Protein AF-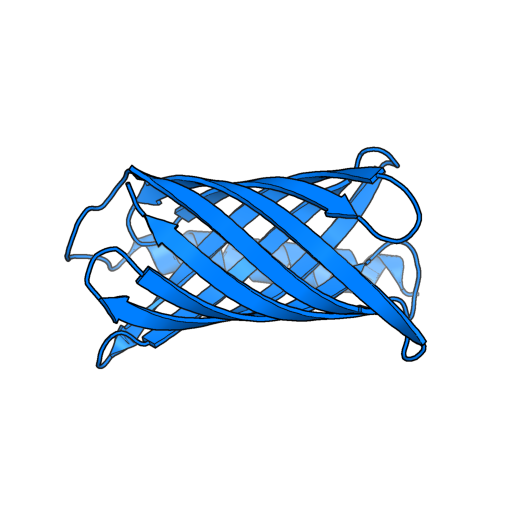A0A0S7XYU4-F1 (afdb_monomer_lite)

pLDDT: mean 74.56, std 15.34, range [36.66, 90.81]

Radius of gyration: 14.66 Å; chains: 1; bounding box: 37×26×42 Å

Sequence (142 aa):
MSKKIGLAIFLSFLFLIVNLSAFAALSKSSGYYAEGNVGIRDHQETALIGNVGYKLNNNFGIEGGVAFLAKIYFDIAAKAILPLDRGFEAFGKAGITQHVYFYGGLGLGYVFTPNISVTAQGILIAHDSGKYAATLGLTYIF

Foldseek 3Di:
DLLVVVVVVVVVVVVVLVVLVPDDDDDPQKFKKKKWKWWDKLNPWIKTKIWIKMRPGQFKIKIWMWIPGVDTKTKIKIKGWDDDPPQKIKMKIWIAIPVGWIKIKIKMWGPPDSFKIKIWMKMDTSVDPSIIITIIMMMGTD

Structure (mmCIF, N/CA/C/O backbone):
data_AF-A0A0S7XYU4-F1
#
_entry.id   AF-A0A0S7XYU4-F1
#
loop_
_atom_site.group_PDB
_atom_site.id
_atom_site.type_symbol
_atom_site.label_atom_id
_atom_site.label_alt_id
_atom_site.label_comp_id
_atom_site.label_asym_id
_atom_site.label_entity_id
_atom_site.label_seq_id
_atom_site.pdbx_PDB_ins_code
_atom_site.Cartn_x
_atom_site.Cartn_y
_atom_site.Cartn_z
_atom_site.occupancy
_atom_site.B_iso_or_equiv
_atom_site.auth_seq_id
_atom_site.auth_comp_id
_atom_site.auth_asym_id
_atom_site.auth_atom_id
_atom_site.pdbx_PDB_model_num
ATOM 1 N N . MET A 1 1 ? 1.070 8.977 -26.639 1.00 44.00 1 MET A N 1
ATOM 2 C CA . MET A 1 1 ? -0.324 8.677 -26.231 1.00 44.00 1 MET A CA 1
ATOM 3 C C . MET A 1 1 ? -0.464 8.301 -24.748 1.00 44.00 1 MET A C 1
ATOM 5 O O . MET A 1 1 ? -1.442 8.721 -24.148 1.00 44.00 1 MET A O 1
ATOM 9 N N . SER A 1 2 ? 0.507 7.620 -24.119 1.00 47.25 2 SER A N 1
ATOM 10 C CA . SER A 1 2 ? 0.438 7.153 -22.714 1.00 47.25 2 SER A CA 1
ATOM 11 C C . SER A 1 2 ? 0.263 8.246 -21.643 1.00 47.25 2 SER A C 1
ATOM 13 O O . SER A 1 2 ? -0.512 8.070 -20.707 1.00 47.25 2 SER A O 1
ATOM 15 N N . LYS A 1 3 ? 0.909 9.411 -21.799 1.00 36.66 3 LYS A N 1
ATOM 16 C CA . LYS A 1 3 ? 0.893 10.491 -20.787 1.00 36.66 3 LYS A CA 1
ATOM 17 C C . LYS A 1 3 ? -0.501 11.081 -20.507 1.00 36.66 3 LYS A C 1
ATOM 19 O O . LYS A 1 3 ? -0.758 11.528 -19.396 1.00 36.66 3 LYS A O 1
ATOM 24 N N . LYS A 1 4 ? -1.411 11.068 -21.491 1.00 42.06 4 LYS A N 1
ATOM 25 C CA . LYS A 1 4 ? -2.776 11.613 -21.338 1.00 42.06 4 LYS A CA 1
ATOM 26 C C . LYS A 1 4 ? -3.703 10.669 -20.560 1.00 42.06 4 LYS A C 1
ATOM 28 O O . LYS A 1 4 ? -4.597 11.137 -19.867 1.00 42.06 4 LYS A O 1
ATOM 33 N N . ILE A 1 5 ? -3.452 9.361 -20.637 1.00 49.19 5 ILE A N 1
ATOM 34 C CA . ILE A 1 5 ? -4.246 8.329 -19.955 1.00 49.19 5 ILE A CA 1
ATOM 35 C C . ILE A 1 5 ? -3.939 8.334 -18.453 1.00 49.19 5 ILE A C 1
ATOM 37 O O . ILE A 1 5 ? -4.861 8.324 -17.644 1.00 49.19 5 ILE A O 1
ATOM 41 N N . GLY A 1 6 ? -2.661 8.453 -18.074 1.00 40.84 6 GLY A N 1
ATOM 42 C CA . GLY A 1 6 ? -2.265 8.544 -16.663 1.00 40.84 6 GLY A CA 1
ATOM 43 C C . GLY A 1 6 ? -2.855 9.765 -15.949 1.00 40.84 6 GLY A C 1
ATOM 44 O O . GLY A 1 6 ? -3.338 9.647 -14.827 1.00 40.84 6 GLY A O 1
ATOM 45 N N . LEU A 1 7 ? -2.900 10.918 -16.628 1.00 45.09 7 LEU A N 1
ATOM 46 C CA . LEU A 1 7 ? -3.503 12.137 -16.083 1.00 45.09 7 LEU A CA 1
ATOM 47 C C . LEU A 1 7 ? -5.027 12.013 -15.919 1.00 45.09 7 LEU A C 1
ATOM 49 O O . LEU A 1 7 ? -5.572 12.457 -14.914 1.00 45.09 7 LEU A O 1
ATOM 53 N N . ALA A 1 8 ? -5.714 11.381 -16.875 1.00 48.94 8 ALA A N 1
ATOM 54 C CA . ALA A 1 8 ? -7.156 11.152 -16.796 1.00 48.94 8 ALA A CA 1
ATOM 55 C C . ALA A 1 8 ? -7.535 10.193 -15.654 1.00 48.94 8 ALA A C 1
ATOM 57 O O . ALA A 1 8 ? -8.502 10.447 -14.937 1.00 48.94 8 ALA A O 1
ATOM 58 N N . ILE A 1 9 ? -6.746 9.134 -15.439 1.00 55.03 9 ILE A N 1
ATOM 59 C CA . ILE A 1 9 ? -6.924 8.208 -14.310 1.00 55.03 9 ILE A CA 1
ATOM 60 C C . ILE A 1 9 ? -6.688 8.939 -12.982 1.00 55.03 9 ILE A C 1
ATOM 62 O O . ILE A 1 9 ? -7.510 8.829 -12.077 1.00 55.03 9 ILE A O 1
ATOM 66 N N . PHE A 1 10 ? -5.623 9.743 -12.886 1.00 55.69 10 PHE A N 1
ATOM 67 C CA . PHE A 1 10 ? -5.323 10.537 -11.692 1.00 55.69 10 PHE A CA 1
ATOM 68 C C . PHE A 1 10 ? -6.443 11.532 -11.350 1.00 55.69 10 PHE A C 1
ATOM 70 O O . PHE A 1 10 ? -6.877 11.593 -10.203 1.00 55.69 10 PHE A O 1
ATOM 77 N N . LEU A 1 11 ? -6.961 12.268 -12.339 1.00 54.75 11 LEU A N 1
ATOM 78 C CA . LEU A 1 11 ? -8.050 13.230 -12.133 1.00 54.75 11 LEU A CA 1
ATOM 79 C C . LEU A 1 11 ? -9.371 12.547 -11.760 1.00 54.75 11 LEU A C 1
ATOM 81 O O . LEU A 1 11 ? -10.093 13.047 -10.902 1.00 54.75 11 LEU A O 1
ATOM 85 N N . SER A 1 12 ? -9.666 11.388 -12.353 1.00 55.81 12 SER A N 1
ATOM 86 C CA . SER A 1 12 ? -10.863 10.604 -12.017 1.00 55.81 12 SER A CA 1
ATOM 87 C C . SER A 1 12 ? -10.782 10.038 -10.599 1.00 55.81 12 SER A C 1
ATOM 89 O O . SER A 1 12 ? -11.769 10.042 -9.867 1.00 55.81 12 SER A O 1
ATOM 91 N N . PHE A 1 13 ? -9.589 9.610 -10.183 1.00 58.12 13 PHE A N 1
ATOM 92 C CA . PHE A 1 13 ? -9.325 9.142 -8.828 1.00 58.12 13 PHE A CA 1
ATOM 93 C C . PHE A 1 13 ? -9.405 10.282 -7.802 1.00 58.12 13 PHE A C 1
ATOM 95 O O . PHE A 1 13 ? -10.032 10.125 -6.758 1.00 58.12 13 PHE A O 1
ATOM 102 N N . LEU A 1 14 ? -8.864 11.462 -8.125 1.00 52.66 14 LEU A N 1
ATOM 103 C CA . LEU A 1 14 ? -8.987 12.664 -7.295 1.00 52.66 14 LEU A CA 1
ATOM 104 C C . LEU A 1 14 ? -10.452 13.115 -7.154 1.00 52.66 14 LEU A C 1
ATOM 106 O O . LEU A 1 14 ? -10.875 13.523 -6.077 1.00 52.66 14 LEU A O 1
ATOM 110 N N . PHE A 1 15 ? -11.252 12.994 -8.215 1.00 55.41 15 PHE A N 1
ATOM 111 C CA . PHE A 1 15 ? -12.681 13.306 -8.171 1.00 55.41 15 PHE A CA 1
ATOM 112 C C . PHE A 1 15 ? -13.470 12.301 -7.317 1.00 55.41 15 PHE A C 1
ATOM 114 O O . PHE A 1 15 ? -14.351 12.693 -6.549 1.00 55.41 15 PHE A O 1
ATOM 121 N N . LEU A 1 16 ? -13.123 11.013 -7.399 1.00 50.59 16 LEU A N 1
ATOM 122 C CA . LEU A 1 16 ? -13.690 9.956 -6.559 1.00 50.59 16 LEU A CA 1
ATOM 123 C C . LEU A 1 16 ? -13.369 10.191 -5.072 1.00 50.59 16 LEU A C 1
ATOM 125 O O . LEU A 1 16 ? -14.251 10.085 -4.224 1.00 50.59 16 LEU A O 1
ATOM 129 N N . ILE A 1 17 ? -12.133 10.599 -4.779 1.00 51.72 17 ILE A N 1
ATOM 130 C CA . ILE A 1 17 ? -11.659 11.020 -3.455 1.00 51.72 17 ILE A CA 1
ATOM 131 C C . ILE A 1 17 ? -12.519 12.149 -2.884 1.00 51.72 17 ILE A C 1
ATOM 133 O O . ILE A 1 17 ? -13.043 12.032 -1.779 1.00 51.72 17 ILE A O 1
ATOM 137 N N . VAL A 1 18 ? -12.710 13.229 -3.642 1.00 50.97 18 VAL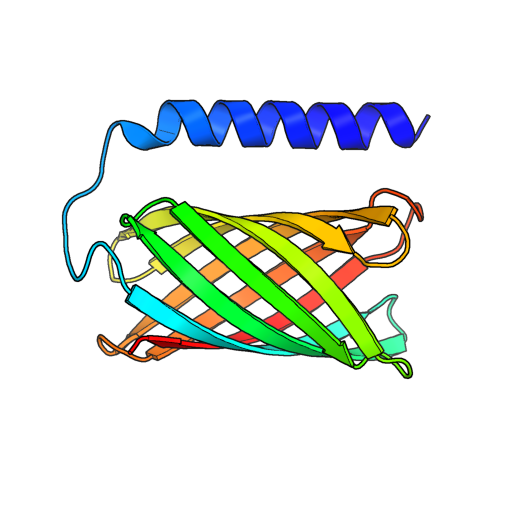 A N 1
ATOM 138 C CA . VAL A 1 18 ? -13.462 14.395 -3.159 1.00 50.97 18 VAL A CA 1
ATOM 139 C C . VAL A 1 18 ? -14.908 14.015 -2.810 1.00 50.97 18 VAL A C 1
ATOM 141 O O . VAL A 1 18 ? -15.426 14.473 -1.794 1.00 50.97 18 VAL A O 1
ATOM 144 N N . ASN A 1 19 ? -15.530 13.112 -3.574 1.00 45.62 19 ASN A N 1
ATOM 145 C CA . ASN A 1 19 ? -16.915 12.682 -3.345 1.00 45.62 19 ASN A CA 1
ATOM 146 C C . ASN A 1 19 ? -17.079 11.610 -2.245 1.00 45.62 19 ASN A C 1
ATOM 148 O O . ASN A 1 19 ? -18.145 11.519 -1.640 1.00 45.62 19 ASN A O 1
ATOM 152 N N . LEU A 1 20 ? -16.043 10.825 -1.932 1.00 42.69 20 LEU A N 1
ATOM 153 C CA . LEU A 1 20 ? -16.080 9.781 -0.893 1.00 42.69 20 LEU A CA 1
ATOM 154 C C . LEU A 1 20 ? -15.979 10.308 0.545 1.00 42.69 20 LEU A C 1
ATOM 156 O O . LEU A 1 20 ? -16.207 9.558 1.491 1.00 42.69 20 LEU A O 1
ATOM 160 N N . SER A 1 21 ? -15.681 11.596 0.725 1.00 45.91 21 SER A N 1
ATOM 161 C CA . SER A 1 21 ? -15.662 12.261 2.036 1.00 45.91 21 SER A CA 1
ATOM 162 C C . SER A 1 21 ? -17.049 12.395 2.696 1.00 45.91 21 SER A C 1
ATOM 164 O O . SER A 1 21 ? -17.137 12.798 3.854 1.00 45.91 21 SER A O 1
ATOM 166 N N . ALA A 1 22 ? -18.128 12.019 1.997 1.00 43.66 22 ALA A N 1
ATOM 167 C CA . ALA A 1 22 ? -19.503 12.154 2.473 1.00 43.66 22 ALA A CA 1
ATOM 168 C C . ALA A 1 22 ? -19.977 11.046 3.439 1.00 43.66 22 ALA A C 1
ATOM 170 O O . ALA A 1 22 ? -21.032 11.206 4.048 1.00 43.66 22 ALA A O 1
ATOM 171 N N . PHE A 1 23 ? -19.232 9.948 3.625 1.00 45.84 23 PHE A N 1
ATOM 172 C CA . PHE A 1 23 ? -19.648 8.864 4.526 1.00 45.84 23 PHE A CA 1
ATOM 173 C C . PHE A 1 23 ? -18.448 8.161 5.176 1.00 45.84 23 PHE A C 1
ATOM 175 O O . PHE A 1 23 ? -17.758 7.392 4.511 1.00 45.84 23 PHE A O 1
ATOM 182 N N . ALA A 1 24 ? -18.225 8.376 6.480 1.00 40.47 24 ALA A N 1
ATOM 183 C CA . ALA A 1 24 ? -17.554 7.391 7.336 1.00 40.47 24 ALA A CA 1
ATOM 184 C C . ALA A 1 24 ? -17.704 7.653 8.846 1.00 40.47 24 ALA A C 1
ATOM 186 O O . ALA A 1 24 ? -17.154 8.601 9.401 1.00 40.47 24 ALA A O 1
ATOM 187 N N . ALA A 1 25 ? -18.357 6.706 9.514 1.00 38.81 25 ALA A N 1
ATOM 188 C CA . ALA A 1 25 ? -18.088 6.262 10.884 1.00 38.81 25 ALA A CA 1
ATOM 189 C C . ALA A 1 25 ? -17.997 4.722 10.781 1.00 38.81 25 ALA A C 1
ATOM 191 O O . ALA A 1 25 ? -18.809 4.134 10.077 1.00 38.81 25 ALA A O 1
ATOM 192 N N . LEU A 1 26 ? -16.995 3.999 11.292 1.00 40.25 26 LEU A N 1
ATOM 193 C CA . LEU A 1 26 ? -16.571 3.842 12.687 1.00 40.25 26 LEU A CA 1
ATOM 194 C C . LEU A 1 26 ? -15.128 3.278 12.785 1.00 40.25 26 LEU A C 1
ATOM 196 O O . LEU A 1 26 ? -14.639 2.670 11.840 1.00 40.25 26 LEU A O 1
ATOM 200 N N . SER A 1 27 ? -14.549 3.391 13.993 1.00 39.59 27 SER A N 1
ATOM 201 C CA . SER A 1 27 ? -13.332 2.745 14.546 1.00 39.59 27 SER A CA 1
ATOM 202 C C . SER A 1 27 ? -11.960 3.342 14.171 1.00 39.59 27 SER A C 1
ATOM 204 O O . SER A 1 27 ? -11.521 3.222 13.038 1.00 39.59 27 SER A O 1
ATOM 206 N N . LYS A 1 28 ? -11.293 3.961 15.172 1.00 53.62 28 LYS A N 1
ATOM 207 C CA . LYS A 1 28 ? -9.998 4.688 15.125 1.00 53.62 28 LYS A CA 1
ATOM 208 C C . LYS A 1 28 ? -9.805 5.486 13.825 1.00 53.62 28 LYS A C 1
ATOM 210 O O . LYS A 1 28 ? -9.067 5.077 12.936 1.00 53.62 28 LYS A 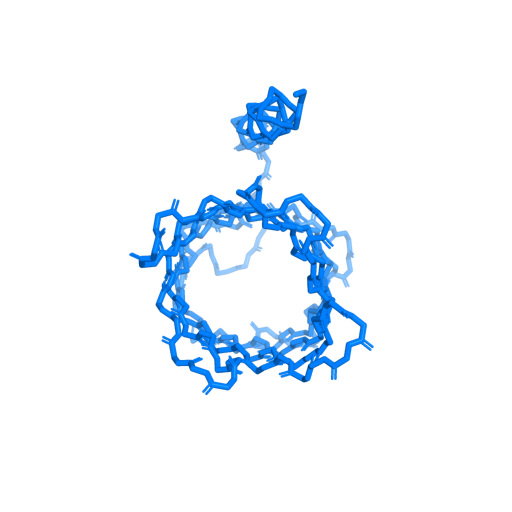O 1
ATOM 215 N N . SER A 1 29 ? -10.441 6.658 13.748 1.00 65.75 29 SER A N 1
ATOM 216 C CA . SER A 1 29 ? -10.386 7.493 12.543 1.00 65.75 29 SER A CA 1
ATOM 217 C C . SER A 1 29 ? -8.965 7.843 12.116 1.00 65.75 29 SER A C 1
ATOM 219 O O . SER A 1 29 ? -8.703 7.944 10.929 1.00 65.75 29 SER A O 1
ATOM 221 N N . SER A 1 30 ? -8.027 7.997 13.046 1.00 77.81 30 SER A N 1
ATOM 222 C CA . SER A 1 30 ? -6.650 8.350 12.718 1.00 77.81 30 SER A CA 1
ATOM 223 C C . SER A 1 30 ? -5.634 7.535 13.502 1.00 77.81 30 SER A C 1
ATOM 225 O O . SER A 1 30 ? -5.914 7.035 14.594 1.00 77.81 30 SER A O 1
ATOM 227 N N . GLY A 1 31 ? -4.440 7.391 12.933 1.00 84.62 31 GLY A N 1
ATOM 228 C CA . GLY A 1 31 ? -3.365 6.628 13.555 1.00 84.62 31 GLY A CA 1
ATOM 229 C C . GLY A 1 31 ? -2.222 6.317 12.602 1.00 84.62 31 GLY A C 1
ATOM 230 O O . GLY A 1 31 ? -2.371 6.361 11.379 1.00 84.62 31 GLY A O 1
ATOM 231 N N . TYR A 1 32 ? -1.069 5.994 13.180 1.00 87.56 32 TYR A N 1
ATOM 232 C CA . TYR A 1 32 ? 0.065 5.492 12.417 1.00 87.56 32 TYR A CA 1
ATOM 233 C C . TYR A 1 32 ? -0.172 4.039 12.018 1.00 87.56 32 TYR A C 1
ATOM 235 O O . TYR A 1 32 ? -0.838 3.279 12.726 1.00 87.56 32 TYR A O 1
ATOM 243 N N . TYR A 1 33 ? 0.426 3.638 10.908 1.00 86.31 33 TYR A N 1
ATOM 244 C CA . TYR A 1 33 ? 0.494 2.244 10.509 1.00 86.31 33 TYR A CA 1
ATOM 245 C C . TYR A 1 33 ? 1.800 1.948 9.784 1.00 86.31 33 TYR A C 1
ATOM 247 O O . TYR A 1 33 ? 2.454 2.841 9.242 1.00 86.31 33 TYR A O 1
ATOM 255 N N . ALA A 1 34 ? 2.163 0.675 9.775 1.00 87.69 34 ALA A N 1
ATOM 256 C CA . ALA A 1 34 ? 3.244 0.139 8.969 1.00 87.69 34 ALA A CA 1
ATOM 257 C C . ALA A 1 34 ? 2.681 -0.968 8.079 1.00 87.69 34 ALA A C 1
ATOM 259 O O . ALA A 1 34 ? 1.887 -1.786 8.537 1.00 87.69 34 ALA A O 1
ATOM 260 N N . GLU A 1 35 ? 3.072 -0.991 6.813 1.00 85.69 35 GLU A N 1
ATOM 261 C CA . GLU A 1 35 ? 2.644 -1.978 5.829 1.00 85.69 35 GLU A CA 1
ATOM 262 C C . GLU A 1 35 ? 3.876 -2.596 5.168 1.00 85.69 35 GLU A C 1
ATOM 264 O O . GLU A 1 35 ? 4.766 -1.892 4.699 1.00 85.69 35 GLU A O 1
ATOM 269 N N . GLY A 1 36 ? 3.947 -3.922 5.151 1.00 85.81 36 GLY A N 1
ATOM 270 C CA . GLY A 1 36 ? 4.962 -4.671 4.419 1.00 85.81 36 GLY A CA 1
ATOM 271 C C . GLY A 1 36 ? 4.309 -5.421 3.273 1.00 85.81 36 GLY A C 1
ATOM 272 O O . GLY A 1 36 ? 3.392 -6.199 3.507 1.00 85.81 36 GLY A O 1
ATOM 273 N N . ASN A 1 37 ? 4.785 -5.212 2.051 1.00 85.12 37 ASN A N 1
ATOM 274 C CA . ASN A 1 37 ? 4.309 -5.863 0.841 1.00 85.12 37 ASN A CA 1
ATOM 275 C C . ASN A 1 37 ? 5.408 -6.721 0.211 1.00 85.12 37 ASN A C 1
ATOM 277 O O . ASN A 1 37 ? 6.563 -6.303 0.110 1.00 85.12 37 ASN A O 1
ATOM 281 N N . VAL A 1 38 ? 5.017 -7.880 -0.305 1.00 84.31 38 VAL A N 1
ATOM 282 C CA . VAL A 1 38 ? 5.825 -8.728 -1.180 1.00 84.31 38 VAL A CA 1
ATOM 283 C C . VAL A 1 38 ? 5.056 -9.009 -2.461 1.00 84.31 38 VAL A C 1
ATOM 285 O O . VAL A 1 38 ? 3.839 -9.188 -2.447 1.00 84.31 38 VAL A O 1
ATOM 288 N N . GLY A 1 39 ? 5.736 -9.048 -3.595 1.00 85.62 39 GLY A N 1
ATOM 289 C CA . GLY A 1 39 ? 5.065 -9.312 -4.853 1.00 85.62 39 GLY A CA 1
ATOM 290 C C . GLY A 1 39 ? 5.993 -9.487 -6.028 1.00 85.62 39 GLY A C 1
ATOM 291 O O . GLY A 1 39 ? 7.183 -9.742 -5.868 1.00 85.62 39 GLY A O 1
ATOM 292 N N . ILE A 1 40 ? 5.418 -9.344 -7.215 1.00 81.31 40 ILE A N 1
ATOM 293 C CA . ILE A 1 40 ? 6.111 -9.508 -8.488 1.00 81.31 40 ILE A CA 1
ATOM 294 C C . ILE A 1 40 ? 5.964 -8.215 -9.279 1.00 81.31 40 ILE A C 1
ATOM 296 O O . ILE A 1 40 ? 4.869 -7.656 -9.383 1.00 81.31 40 ILE A O 1
ATOM 300 N N . ARG A 1 41 ? 7.072 -7.759 -9.851 1.00 78.69 41 ARG A N 1
ATOM 301 C CA . ARG A 1 41 ? 7.163 -6.638 -10.776 1.00 78.69 41 ARG A CA 1
ATOM 302 C C . ARG A 1 41 ? 7.562 -7.145 -12.157 1.00 78.69 41 ARG A C 1
ATOM 304 O O . ARG A 1 41 ? 8.434 -8.006 -12.274 1.00 78.69 41 ARG A O 1
ATOM 311 N N . ASP A 1 42 ? 6.931 -6.589 -13.191 1.00 78.69 42 ASP A N 1
ATOM 312 C CA . ASP A 1 42 ? 7.327 -6.758 -14.597 1.00 78.69 42 ASP A CA 1
ATOM 313 C C . ASP A 1 42 ? 7.550 -8.242 -14.990 1.00 78.69 42 ASP A C 1
ATOM 315 O O . ASP A 1 42 ? 8.446 -8.577 -15.758 1.00 78.69 42 ASP A O 1
ATOM 319 N N . HIS A 1 43 ? 6.724 -9.141 -14.433 1.00 71.62 43 HIS A N 1
ATOM 320 C CA . HIS A 1 43 ? 6.750 -10.606 -14.592 1.00 71.62 43 HIS A CA 1
ATOM 321 C C . HIS A 1 43 ? 8.004 -11.367 -14.118 1.00 71.62 43 HIS A C 1
ATOM 323 O O . HIS A 1 43 ? 8.014 -12.593 -14.237 1.00 71.62 43 HIS A O 1
ATOM 329 N N . GLN A 1 44 ? 9.051 -10.710 -13.612 1.00 69.75 44 GLN A N 1
ATOM 330 C CA . GLN A 1 44 ? 10.345 -11.381 -13.385 1.00 69.75 44 GLN A CA 1
ATOM 331 C C . GLN A 1 44 ? 11.052 -11.005 -12.082 1.00 69.75 44 GLN A C 1
ATOM 333 O O . GLN A 1 44 ? 11.900 -11.766 -11.620 1.00 69.75 44 GLN A O 1
ATOM 338 N N . GLU A 1 45 ? 10.707 -9.877 -11.460 1.00 78.75 45 GLU A N 1
ATOM 339 C CA . GLU A 1 45 ? 11.424 -9.387 -10.282 1.00 78.75 45 GLU A CA 1
ATOM 340 C C . GLU A 1 45 ? 10.559 -9.464 -9.028 1.00 78.75 45 GLU A C 1
ATOM 342 O O . GLU A 1 45 ? 9.420 -8.996 -9.012 1.00 78.75 45 GLU A O 1
ATOM 347 N N . THR A 1 46 ? 11.110 -10.010 -7.945 1.00 80.06 46 THR A N 1
ATOM 348 C CA . THR A 1 46 ? 10.469 -9.927 -6.632 1.00 80.06 46 THR A CA 1
ATOM 349 C C . THR A 1 46 ? 10.514 -8.484 -6.134 1.00 80.06 46 THR A C 1
ATOM 351 O O . THR A 1 46 ? 11.578 -7.872 -6.050 1.00 80.06 46 THR A O 1
ATOM 354 N N . ALA A 1 47 ? 9.352 -7.953 -5.770 1.00 76.62 47 ALA A N 1
ATOM 355 C CA . ALA A 1 47 ? 9.187 -6.643 -5.166 1.00 76.62 47 ALA A CA 1
ATOM 356 C C . ALA A 1 47 ? 8.998 -6.791 -3.657 1.00 76.62 47 ALA A C 1
ATOM 358 O O . ALA A 1 47 ? 8.040 -7.431 -3.229 1.00 76.62 47 ALA A O 1
ATOM 359 N N . LEU A 1 48 ? 9.870 -6.180 -2.856 1.00 79.06 48 LEU A N 1
ATOM 360 C CA . LEU A 1 48 ? 9.655 -6.005 -1.420 1.00 79.06 48 LEU A CA 1
ATOM 361 C C . LEU A 1 48 ? 9.435 -4.520 -1.154 1.00 79.06 48 LEU A C 1
ATOM 363 O O . LEU A 1 48 ? 10.260 -3.701 -1.543 1.00 79.06 48 LEU A O 1
ATOM 367 N N . ILE A 1 49 ? 8.326 -4.147 -0.528 1.00 82.44 49 ILE A N 1
ATOM 368 C CA . ILE A 1 49 ? 7.983 -2.741 -0.286 1.00 82.44 49 ILE A CA 1
ATOM 369 C C . ILE A 1 49 ? 7.597 -2.590 1.178 1.00 82.44 49 ILE A C 1
ATOM 371 O O . ILE A 1 49 ? 6.697 -3.274 1.652 1.00 82.44 49 ILE A O 1
ATOM 375 N N . GLY A 1 50 ? 8.286 -1.711 1.896 1.00 84.19 50 GLY A N 1
ATOM 376 C CA . GLY A 1 50 ? 7.907 -1.300 3.242 1.00 84.19 50 GLY A CA 1
ATOM 377 C C . GLY A 1 50 ? 7.325 0.104 3.202 1.00 84.19 50 GLY A C 1
ATOM 378 O O . GLY A 1 50 ? 7.946 1.009 2.656 1.00 84.19 50 GLY A O 1
ATOM 379 N N . ASN A 1 51 ? 6.156 0.306 3.789 1.00 86.25 51 ASN A N 1
ATOM 380 C CA . ASN A 1 51 ? 5.495 1.596 3.890 1.00 86.25 51 ASN A CA 1
ATOM 381 C C . ASN A 1 51 ? 5.233 1.920 5.360 1.00 86.25 51 ASN A C 1
ATOM 383 O O . ASN A 1 51 ? 4.848 1.060 6.149 1.00 86.25 51 ASN A O 1
ATOM 387 N N . VAL A 1 52 ? 5.416 3.180 5.726 1.00 87.75 52 VAL A N 1
ATOM 388 C CA . VAL A 1 52 ? 4.934 3.748 6.984 1.00 87.75 52 VAL A CA 1
ATOM 389 C C . VAL A 1 52 ? 3.980 4.873 6.643 1.00 87.75 52 VAL A C 1
ATOM 391 O O . VAL A 1 52 ? 4.242 5.670 5.746 1.00 87.75 52 VAL A O 1
ATOM 394 N N . GLY A 1 53 ? 2.852 4.936 7.328 1.00 88.69 53 GLY A N 1
ATOM 395 C CA . GLY A 1 53 ? 1.819 5.898 6.996 1.00 88.69 53 GLY A CA 1
ATOM 396 C C . GLY A 1 53 ? 1.077 6.423 8.204 1.00 88.69 53 GLY A C 1
ATOM 397 O O . GLY A 1 53 ? 1.222 5.940 9.328 1.00 88.69 53 GLY A O 1
ATOM 398 N N . TYR A 1 54 ? 0.271 7.439 7.942 1.00 86.44 54 TYR A N 1
ATOM 399 C CA . TYR A 1 54 ? -0.657 8.014 8.897 1.00 86.44 54 TYR A CA 1
ATOM 400 C C . TYR A 1 54 ? -2.038 8.109 8.253 1.00 86.44 54 TYR A C 1
ATOM 402 O O . TYR A 1 54 ? -2.205 8.764 7.220 1.00 86.44 54 TYR A O 1
ATOM 410 N N . LYS A 1 55 ? -3.031 7.448 8.855 1.00 86.06 55 LYS A N 1
ATOM 411 C CA . LYS A 1 55 ? -4.444 7.633 8.518 1.00 86.06 55 LYS A CA 1
ATOM 412 C C . LYS A 1 55 ? -4.903 8.956 9.125 1.00 86.06 55 LYS A C 1
ATOM 414 O O . LYS A 1 55 ? -4.797 9.153 10.333 1.00 86.06 55 LYS A O 1
ATOM 419 N N . LEU A 1 56 ? -5.394 9.858 8.282 1.00 84.12 56 LEU A N 1
ATOM 420 C CA . LEU A 1 56 ? -5.978 11.141 8.682 1.00 84.12 56 LEU A CA 1
ATOM 421 C C . LEU A 1 56 ? -7.424 10.952 9.155 1.00 84.12 56 LEU A C 1
ATOM 423 O O . LEU A 1 56 ? -7.862 11.587 10.111 1.00 84.12 56 LEU A O 1
ATOM 427 N N . ASN A 1 57 ? -8.160 10.092 8.456 1.00 82.56 57 ASN A N 1
ATOM 428 C CA . ASN A 1 57 ? -9.512 9.647 8.778 1.00 82.56 57 ASN A CA 1
ATOM 429 C C . ASN A 1 57 ? -9.718 8.223 8.205 1.00 82.56 57 ASN A C 1
ATOM 431 O O . ASN A 1 57 ? -8.800 7.637 7.625 1.00 82.56 57 ASN A O 1
ATOM 435 N N . ASN A 1 58 ? -10.934 7.682 8.315 1.00 78.75 58 ASN A N 1
ATOM 436 C CA . ASN A 1 58 ? -11.285 6.361 7.775 1.00 78.75 58 ASN A CA 1
ATOM 437 C C . ASN A 1 58 ? -11.140 6.244 6.246 1.00 78.75 58 ASN A C 1
ATOM 439 O O . ASN A 1 58 ? -11.123 5.133 5.724 1.00 78.75 58 ASN A O 1
ATOM 443 N N . ASN A 1 59 ? -11.032 7.367 5.534 1.00 85.25 59 ASN A N 1
ATOM 444 C CA . ASN A 1 59 ? -11.095 7.429 4.077 1.00 85.25 59 ASN A CA 1
ATOM 445 C C . ASN A 1 59 ? -9.782 7.920 3.470 1.00 85.25 59 ASN A C 1
ATOM 447 O O . ASN A 1 59 ? -9.595 7.788 2.266 1.00 85.25 59 ASN A O 1
ATOM 451 N N . PHE A 1 60 ? -8.876 8.489 4.268 1.00 85.69 60 PHE A N 1
ATOM 452 C CA . PHE A 1 60 ? -7.665 9.140 3.781 1.00 85.69 60 PHE A CA 1
ATOM 453 C C . PHE A 1 60 ? -6.461 8.849 4.657 1.00 85.69 60 PHE A C 1
ATOM 455 O O . PHE A 1 60 ? -6.515 8.947 5.883 1.00 85.69 60 PHE A O 1
ATOM 462 N N . GLY A 1 61 ? -5.336 8.587 4.005 1.00 87.75 61 GLY A N 1
ATOM 463 C CA . GLY A 1 61 ? -4.032 8.477 4.635 1.00 87.75 61 GLY A CA 1
ATOM 464 C C . GLY A 1 61 ? -2.916 8.973 3.728 1.00 87.75 61 GLY A C 1
ATOM 465 O O . GLY A 1 61 ? -3.101 9.186 2.528 1.00 87.75 61 GLY A O 1
ATOM 466 N N . ILE A 1 62 ? -1.748 9.161 4.327 1.00 88.88 62 ILE A N 1
ATOM 467 C CA . ILE A 1 62 ? -0.502 9.467 3.626 1.00 88.88 62 ILE A CA 1
ATOM 468 C C . ILE A 1 62 ? 0.5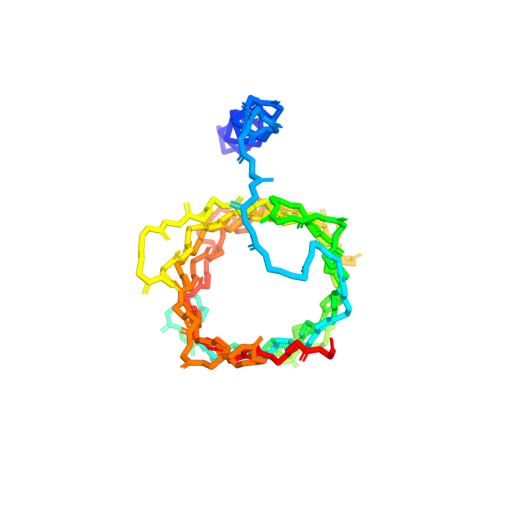05 8.378 3.985 1.00 88.88 62 ILE A C 1
ATOM 470 O O . ILE A 1 62 ? 0.620 8.009 5.153 1.00 88.88 62 ILE A O 1
ATOM 474 N N . GLU A 1 63 ? 1.226 7.877 2.989 1.00 87.50 63 GLU A N 1
ATOM 475 C CA . GLU A 1 63 ? 2.253 6.844 3.114 1.00 87.50 63 GLU A CA 1
ATOM 476 C C . GLU A 1 63 ? 3.595 7.398 2.646 1.00 87.50 63 GLU A C 1
ATOM 478 O O . GLU A 1 63 ? 3.680 8.032 1.596 1.00 87.50 63 GLU A O 1
ATOM 483 N N . GLY A 1 64 ? 4.643 7.140 3.418 1.00 88.12 64 GLY A N 1
ATOM 484 C CA . GLY A 1 64 ? 6.024 7.150 2.959 1.00 88.12 64 GLY A CA 1
ATOM 485 C C . GLY A 1 64 ? 6.485 5.710 2.754 1.00 88.12 64 GLY A C 1
ATOM 486 O O . GLY A 1 64 ? 6.308 4.866 3.633 1.00 88.12 64 GLY A O 1
ATOM 487 N N . GLY A 1 65 ? 7.045 5.413 1.591 1.00 83.50 65 GLY A N 1
ATOM 488 C CA . GLY A 1 65 ? 7.465 4.078 1.193 1.00 83.50 65 GLY A CA 1
ATOM 489 C C . GLY A 1 65 ? 8.954 3.961 0.927 1.00 83.50 65 GLY A C 1
ATOM 490 O O . GLY A 1 65 ? 9.624 4.916 0.528 1.00 83.50 65 GLY A O 1
ATOM 491 N N . VAL A 1 66 ? 9.455 2.751 1.142 1.00 77.06 66 VAL A N 1
ATOM 492 C CA . VAL A 1 66 ? 10.743 2.273 0.663 1.00 77.06 66 VAL A CA 1
ATOM 493 C C . VAL A 1 66 ? 10.501 0.980 -0.105 1.00 77.06 66 VAL A C 1
ATOM 495 O O . VAL A 1 66 ? 10.146 -0.046 0.477 1.00 77.06 66 VAL A O 1
ATOM 498 N N . ALA A 1 67 ? 10.703 1.011 -1.419 1.00 73.06 67 ALA A N 1
ATOM 499 C CA . ALA A 1 67 ? 10.693 -0.184 -2.249 1.00 73.06 67 ALA A CA 1
ATOM 500 C C . ALA A 1 67 ? 12.119 -0.723 -2.420 1.00 73.06 67 ALA A C 1
ATOM 502 O O . ALA A 1 67 ? 13.014 -0.029 -2.906 1.00 73.06 67 ALA A O 1
ATOM 503 N N . PHE A 1 68 ? 12.313 -1.981 -2.042 1.00 64.69 68 PHE A N 1
ATOM 504 C CA . PHE A 1 68 ? 13.515 -2.774 -2.256 1.00 64.69 68 PHE A CA 1
ATOM 505 C C . PHE A 1 68 ? 13.303 -3.633 -3.509 1.00 64.69 68 PHE A C 1
ATOM 507 O O . PHE A 1 68 ? 12.757 -4.736 -3.464 1.00 64.69 68 PHE A O 1
ATOM 514 N N . LEU A 1 69 ? 13.710 -3.083 -4.651 1.00 60.62 69 LEU A N 1
ATOM 515 C CA . LEU A 1 69 ? 13.586 -3.675 -5.987 1.00 60.62 69 LEU A CA 1
ATOM 516 C C . LEU A 1 69 ? 14.974 -3.686 -6.631 1.00 60.62 69 LEU A C 1
ATOM 518 O O . LEU A 1 69 ? 15.270 -2.816 -7.447 1.00 60.62 69 LEU A O 1
ATOM 522 N N . ALA A 1 70 ? 15.877 -4.551 -6.149 1.00 55.28 70 ALA A N 1
ATOM 523 C CA . ALA A 1 70 ? 17.328 -4.558 -6.441 1.00 55.28 70 ALA A CA 1
ATOM 524 C C . ALA A 1 70 ? 18.095 -3.236 -6.146 1.00 55.28 70 ALA A C 1
ATOM 526 O O . ALA A 1 70 ? 19.319 -3.228 -6.033 1.00 55.28 70 ALA A O 1
ATOM 527 N N . LYS A 1 71 ? 17.380 -2.123 -5.971 1.00 64.88 71 LYS A N 1
ATOM 528 C CA . LYS A 1 71 ? 17.779 -0.783 -5.551 1.00 64.88 71 LYS A CA 1
ATOM 529 C C . LYS A 1 71 ? 16.723 -0.262 -4.576 1.00 64.88 71 LYS A C 1
ATOM 531 O O . LYS A 1 71 ? 15.572 -0.698 -4.606 1.00 64.88 71 LYS A O 1
ATOM 536 N N . ILE A 1 72 ? 17.139 0.663 -3.718 1.00 71.69 72 ILE A N 1
ATOM 537 C CA . ILE A 1 72 ? 16.274 1.322 -2.739 1.00 71.69 72 ILE A CA 1
ATOM 538 C C . ILE A 1 72 ? 15.603 2.514 -3.421 1.00 71.69 72 ILE A C 1
ATOM 540 O O . ILE A 1 72 ? 16.291 3.402 -3.923 1.00 71.69 72 ILE A O 1
ATOM 544 N N . TYR A 1 73 ? 14.274 2.534 -3.426 1.00 75.56 73 TYR A N 1
ATOM 545 C CA . TYR A 1 73 ? 13.472 3.646 -3.926 1.00 75.56 73 TYR A CA 1
ATOM 546 C C . TYR A 1 73 ? 12.627 4.217 -2.800 1.00 75.56 73 TYR A C 1
ATOM 548 O O . TYR A 1 73 ? 11.898 3.472 -2.156 1.00 75.56 73 TYR A O 1
ATOM 556 N N . PHE A 1 74 ? 12.693 5.530 -2.601 1.00 84.25 74 PHE A N 1
ATOM 557 C CA . PHE A 1 74 ? 11.805 6.231 -1.679 1.00 84.25 74 PHE A CA 1
ATOM 558 C C . PHE A 1 74 ? 10.585 6.765 -2.420 1.00 84.25 74 PHE A C 1
ATOM 560 O O . PHE A 1 74 ? 10.696 7.260 -3.552 1.00 84.25 74 PHE A O 1
ATOM 567 N N . ASP A 1 75 ? 9.430 6.689 -1.775 1.00 85.38 75 ASP A N 1
ATOM 568 C CA . ASP A 1 75 ? 8.184 7.209 -2.306 1.00 85.38 75 ASP A CA 1
ATOM 569 C C . ASP A 1 75 ? 7.316 7.881 -1.243 1.00 85.38 75 ASP A C 1
ATOM 571 O O . ASP A 1 75 ? 7.466 7.646 -0.045 1.00 85.38 75 ASP A O 1
ATOM 575 N N . ILE A 1 76 ? 6.442 8.774 -1.701 1.00 88.50 76 ILE A N 1
ATOM 576 C CA . ILE A 1 76 ? 5.374 9.369 -0.900 1.00 88.50 76 ILE A CA 1
ATOM 577 C C . ILE A 1 76 ? 4.080 9.233 -1.695 1.00 88.50 76 ILE A C 1
ATOM 579 O O . ILE A 1 76 ? 4.041 9.588 -2.878 1.00 88.50 76 ILE A O 1
ATOM 583 N N . ALA A 1 77 ? 3.017 8.765 -1.050 1.00 89.06 77 ALA A N 1
ATOM 584 C CA . ALA A 1 77 ? 1.700 8.616 -1.647 1.00 89.06 77 ALA A CA 1
ATOM 585 C C . ALA A 1 77 ? 0.580 9.121 -0.747 1.00 89.06 77 ALA A C 1
ATOM 587 O O . ALA A 1 77 ? 0.630 9.026 0.477 1.00 89.06 77 ALA A O 1
ATOM 588 N N . ALA A 1 78 ? -0.478 9.603 -1.389 1.00 90.81 78 ALA A N 1
ATOM 589 C CA . ALA A 1 78 ? -1.786 9.721 -0.771 1.00 90.81 78 ALA A CA 1
ATOM 590 C C . ALA A 1 78 ? -2.573 8.433 -1.035 1.00 90.81 78 ALA A C 1
ATOM 592 O O . ALA A 1 78 ? -2.566 7.913 -2.157 1.00 90.81 78 ALA A O 1
ATOM 593 N N . LYS A 1 79 ? -3.272 7.941 -0.014 1.00 88.62 79 LYS A N 1
ATOM 594 C CA . LYS A 1 79 ? -4.128 6.754 -0.066 1.00 88.62 79 LYS A CA 1
ATOM 595 C C . LYS A 1 79 ? -5.553 7.147 0.272 1.00 88.62 79 LYS A C 1
ATOM 597 O O . LYS A 1 79 ? -5.793 7.818 1.274 1.00 88.62 79 LYS A O 1
ATOM 602 N N . ALA A 1 80 ? -6.483 6.710 -0.559 1.00 88.81 80 ALA A N 1
ATOM 603 C CA . ALA A 1 80 ? -7.904 6.833 -0.310 1.00 88.81 80 ALA A CA 1
ATOM 604 C C . ALA A 1 80 ? -8.507 5.457 -0.077 1.00 88.81 80 ALA A C 1
ATOM 606 O O . ALA A 1 80 ? -8.202 4.518 -0.812 1.00 88.81 80 ALA A O 1
ATOM 607 N N . ILE A 1 81 ? -9.339 5.353 0.948 1.00 87.12 81 ILE A N 1
ATOM 608 C CA . ILE A 1 81 ? -9.895 4.113 1.472 1.00 87.12 81 ILE A CA 1
ATOM 609 C C . ILE A 1 81 ? -11.418 4.216 1.388 1.00 87.12 81 ILE A C 1
ATOM 611 O O . ILE A 1 81 ? -12.021 5.207 1.794 1.00 87.12 81 ILE A O 1
ATOM 615 N N . LEU A 1 82 ? -12.030 3.180 0.836 1.00 86.75 82 LEU A N 1
ATOM 616 C CA . LEU A 1 82 ? -13.460 2.946 0.825 1.00 86.75 82 LEU A CA 1
ATOM 617 C C . LEU A 1 82 ? -13.728 1.744 1.737 1.00 86.75 82 LEU A C 1
ATOM 619 O O . LEU A 1 82 ? -13.458 0.609 1.329 1.00 86.75 82 LEU A O 1
ATOM 623 N N . PRO A 1 83 ? -14.224 1.966 2.965 1.00 83.44 83 PRO A N 1
ATOM 624 C CA . PRO A 1 83 ? -14.625 0.866 3.825 1.00 83.44 83 PRO A CA 1
ATOM 625 C C . PRO A 1 83 ? -15.790 0.111 3.177 1.00 83.44 83 PRO A C 1
ATOM 627 O O . PRO A 1 83 ? -16.745 0.715 2.686 1.00 83.44 83 PRO A O 1
ATOM 630 N N . LEU A 1 84 ? -15.690 -1.213 3.158 1.00 84.62 84 LEU A N 1
ATOM 631 C CA . LEU A 1 84 ? -16.722 -2.132 2.694 1.00 84.62 84 LEU A CA 1
ATOM 632 C C . LEU A 1 84 ? -17.250 -2.938 3.889 1.00 84.62 84 LEU A C 1
ATOM 634 O O . LEU A 1 84 ? -16.711 -2.904 4.998 1.00 84.62 84 LEU A O 1
ATOM 638 N N . ASP A 1 85 ? -18.321 -3.692 3.667 1.00 83.12 85 ASP A N 1
ATOM 639 C CA . ASP A 1 85 ? -18.918 -4.498 4.725 1.00 83.12 85 ASP A CA 1
ATOM 640 C C . ASP A 1 85 ? -17.976 -5.605 5.223 1.00 83.12 85 ASP A C 1
ATOM 642 O O . ASP A 1 85 ? -17.145 -6.144 4.490 1.00 83.12 85 ASP A O 1
ATOM 646 N N . ARG A 1 86 ? -18.165 -6.002 6.489 1.00 82.06 86 ARG A N 1
ATOM 647 C CA . ARG A 1 86 ? -17.497 -7.156 7.124 1.00 82.06 86 ARG A CA 1
ATOM 648 C C . ARG A 1 86 ? -15.967 -7.049 7.202 1.00 82.06 86 ARG A C 1
ATOM 650 O O . ARG A 1 86 ? -15.291 -8.073 7.198 1.00 82.06 86 ARG A O 1
ATOM 657 N N . GLY A 1 87 ? -15.431 -5.833 7.305 1.00 81.06 87 GLY A N 1
ATOM 658 C CA . GLY A 1 87 ? -13.991 -5.600 7.466 1.00 81.06 87 GLY A CA 1
ATOM 659 C C . GLY A 1 87 ? -13.203 -5.635 6.158 1.00 81.06 87 GLY A C 1
ATOM 660 O O . GLY A 1 87 ? -11.976 -5.599 6.194 1.00 81.06 87 GLY A O 1
ATOM 661 N N . PHE A 1 88 ? -13.877 -5.700 5.009 1.00 84.50 88 PHE A N 1
ATOM 662 C CA . PHE A 1 88 ? -13.229 -5.457 3.727 1.00 84.50 88 PHE A CA 1
ATOM 663 C C . PHE A 1 88 ? -13.024 -3.959 3.506 1.00 84.50 88 PHE A C 1
ATOM 665 O O . PHE A 1 88 ? -13.822 -3.134 3.938 1.00 84.50 88 PHE A O 1
ATOM 672 N N . GLU A 1 89 ? -11.967 -3.601 2.793 1.00 86.31 89 GLU A N 1
ATOM 673 C CA . GLU A 1 89 ? -11.701 -2.230 2.368 1.00 86.31 89 GLU A CA 1
ATOM 674 C C . GLU A 1 89 ? -11.249 -2.260 0.908 1.00 86.31 89 GLU A C 1
ATOM 676 O O . GLU A 1 89 ? -10.459 -3.116 0.513 1.00 86.31 89 GLU A O 1
ATOM 681 N N . ALA A 1 90 ? -11.727 -1.332 0.089 1.00 88.19 90 ALA A N 1
ATOM 682 C CA . ALA A 1 90 ? -11.095 -1.026 -1.188 1.00 88.19 90 ALA A CA 1
ATOM 683 C C . ALA A 1 90 ? -10.240 0.222 -1.011 1.00 88.19 90 ALA A C 1
ATOM 685 O O . ALA A 1 90 ? -10.591 1.120 -0.252 1.00 88.19 90 ALA A O 1
ATOM 686 N N . PHE A 1 91 ? -9.119 0.312 -1.708 1.00 88.44 91 PHE A N 1
ATOM 687 C CA . PHE A 1 91 ? -8.313 1.519 -1.669 1.00 88.44 91 PHE A CA 1
ATOM 688 C C . PHE A 1 91 ? -7.677 1.808 -3.012 1.00 88.44 91 PHE A C 1
ATOM 690 O O . PHE A 1 91 ? -7.458 0.925 -3.843 1.00 88.44 91 PHE A O 1
ATOM 697 N N . GLY A 1 92 ? -7.329 3.069 -3.202 1.00 89.75 92 GLY A N 1
ATOM 698 C CA . GLY A 1 92 ? -6.379 3.448 -4.226 1.00 89.75 92 GLY A CA 1
ATOM 699 C C . GLY A 1 92 ? -5.333 4.389 -3.669 1.00 89.75 92 GLY A C 1
ATOM 700 O O . GLY A 1 92 ? -5.524 5.028 -2.633 1.00 89.75 92 GLY A O 1
ATOM 701 N N . LYS A 1 93 ? -4.210 4.460 -4.365 1.00 88.56 93 LYS A N 1
ATOM 702 C CA . LYS A 1 93 ? -3.100 5.327 -4.004 1.00 88.56 93 LYS A CA 1
ATOM 703 C C . LYS A 1 93 ? -2.526 6.013 -5.219 1.00 88.56 93 LYS A C 1
ATOM 705 O O . LYS A 1 93 ? -2.515 5.454 -6.313 1.00 88.56 93 LYS A O 1
ATOM 710 N N . ALA A 1 94 ? -2.032 7.218 -5.009 1.00 88.44 94 ALA A N 1
ATOM 711 C CA . ALA A 1 94 ? -1.281 7.956 -6.004 1.00 88.44 94 ALA A CA 1
ATOM 712 C C . ALA A 1 94 ? -0.088 8.608 -5.322 1.00 88.44 94 ALA A C 1
ATOM 714 O O . ALA A 1 94 ? -0.230 9.211 -4.256 1.00 88.44 94 ALA A O 1
ATOM 715 N N . GLY A 1 95 ? 1.081 8.478 -5.934 1.00 87.94 95 GLY A N 1
ATOM 716 C CA . GLY A 1 95 ? 2.315 8.925 -5.317 1.00 87.94 95 GLY A CA 1
ATOM 717 C C . GLY A 1 95 ? 3.392 9.313 -6.306 1.00 87.94 95 GLY A C 1
ATOM 718 O O . GLY A 1 95 ? 3.255 9.171 -7.526 1.00 87.94 95 GLY A O 1
ATOM 719 N N . ILE A 1 96 ? 4.471 9.819 -5.727 1.00 84.62 96 ILE A N 1
ATOM 720 C CA . ILE A 1 96 ? 5.698 10.191 -6.412 1.00 84.62 96 ILE A CA 1
ATOM 721 C C . ILE A 1 96 ? 6.867 9.420 -5.804 1.00 84.62 96 ILE A C 1
ATOM 723 O O . ILE A 1 96 ? 6.981 9.286 -4.588 1.00 84.62 96 ILE A O 1
ATOM 727 N N . THR A 1 97 ? 7.750 8.920 -6.662 1.00 81.94 97 THR A N 1
ATOM 728 C CA . THR A 1 97 ? 9.025 8.305 -6.265 1.00 81.94 97 THR A CA 1
ATOM 729 C C . THR A 1 97 ? 10.174 9.301 -6.440 1.00 81.94 97 THR A C 1
ATOM 731 O O . THR A 1 97 ? 10.087 10.200 -7.275 1.00 81.94 97 THR A O 1
ATOM 734 N N . GLN A 1 98 ? 11.282 9.113 -5.713 1.00 77.56 98 GLN A N 1
ATOM 735 C CA . GLN A 1 98 ? 12.506 9.935 -5.764 1.00 77.56 98 GLN A CA 1
ATOM 736 C C . GLN A 1 98 ? 13.035 10.241 -7.185 1.00 77.56 98 GLN A C 1
ATOM 738 O O . GLN A 1 98 ? 13.625 11.292 -7.407 1.00 77.56 98 GLN A O 1
ATOM 743 N N . HIS A 1 99 ? 12.787 9.373 -8.169 1.00 68.31 99 HIS A N 1
ATOM 744 C CA . HIS A 1 99 ? 13.127 9.604 -9.582 1.00 68.31 99 HIS A CA 1
ATOM 745 C C . HIS A 1 99 ? 12.016 10.304 -10.399 1.00 68.31 99 HIS A C 1
ATOM 747 O O . HIS A 1 99 ? 11.984 10.198 -11.622 1.00 68.31 99 HIS A O 1
ATOM 753 N N . VAL A 1 100 ? 11.111 11.029 -9.731 1.00 59.38 100 VAL A N 1
ATOM 754 C CA . VAL A 1 100 ? 9.999 11.814 -10.311 1.00 59.38 100 VAL A CA 1
ATOM 755 C C . VAL A 1 100 ? 9.088 10.973 -11.214 1.00 59.38 100 VAL A C 1
ATOM 757 O O . VAL A 1 100 ? 8.598 11.402 -12.258 1.00 59.38 100 VAL A O 1
ATOM 760 N N . TYR A 1 101 ? 8.839 9.736 -10.792 1.00 73.12 101 TYR A N 1
ATOM 761 C CA . TYR A 1 101 ? 7.839 8.881 -11.415 1.00 73.12 101 TYR A CA 1
ATOM 762 C C . TYR A 1 101 ? 6.533 9.001 -10.645 1.00 73.12 101 TYR A C 1
ATOM 764 O O . TYR A 1 101 ? 6.484 8.702 -9.452 1.00 73.12 101 TYR A O 1
ATOM 772 N N . PHE A 1 102 ? 5.482 9.430 -11.342 1.00 81.81 102 PHE A N 1
ATOM 773 C CA . PHE A 1 102 ? 4.120 9.284 -10.852 1.00 81.81 102 PHE A CA 1
ATOM 774 C C . PHE A 1 102 ? 3.721 7.814 -10.938 1.00 81.81 102 PHE A C 1
ATOM 776 O O . PHE A 1 102 ? 3.936 7.165 -11.970 1.00 81.81 102 PHE A O 1
ATOM 783 N N . TYR A 1 103 ? 3.115 7.302 -9.878 1.00 81.75 103 TYR A N 1
ATOM 784 C CA . TYR A 1 103 ? 2.497 5.985 -9.877 1.00 81.75 103 TYR A CA 1
ATOM 785 C C . TYR A 1 103 ? 1.080 6.066 -9.320 1.00 81.75 103 TYR A C 1
ATOM 787 O O . TYR A 1 103 ? 0.752 6.943 -8.517 1.00 81.75 103 TYR A O 1
ATOM 795 N N . GLY A 1 104 ? 0.243 5.145 -9.777 1.00 84.56 104 GLY A N 1
ATOM 796 C CA . GLY A 1 104 ? -1.093 4.919 -9.249 1.00 84.56 104 GLY A CA 1
ATOM 797 C C . GLY A 1 104 ? -1.233 3.459 -8.855 1.00 84.56 104 GLY A C 1
ATOM 798 O O . GLY A 1 104 ? -0.644 2.590 -9.489 1.00 84.56 104 GLY A O 1
ATOM 799 N N . GLY A 1 105 ? -1.997 3.170 -7.816 1.00 85.69 105 GLY A N 1
ATOM 800 C CA . GLY A 1 105 ? -2.289 1.808 -7.402 1.00 85.69 105 GLY A CA 1
ATOM 801 C C . GLY A 1 105 ? -3.728 1.657 -6.952 1.00 85.69 105 GLY A C 1
ATOM 802 O O . GLY A 1 105 ? -4.349 2.618 -6.504 1.00 85.69 105 GLY A O 1
ATOM 803 N N . LEU A 1 106 ? -4.240 0.441 -7.072 1.00 88.19 106 LEU A N 1
ATOM 804 C CA . LEU A 1 106 ? -5.539 0.024 -6.559 1.00 88.19 106 LEU A CA 1
ATOM 805 C C . LEU A 1 106 ? -5.347 -1.260 -5.766 1.00 88.19 106 LEU A C 1
ATOM 807 O O . LEU A 1 106 ? -4.511 -2.092 -6.120 1.00 88.19 106 LEU A O 1
ATOM 811 N N . GLY A 1 107 ? -6.124 -1.434 -4.710 1.00 89.25 107 GLY A N 1
ATOM 812 C CA . GLY A 1 107 ? -6.040 -2.624 -3.889 1.00 89.25 107 GLY A CA 1
ATOM 813 C C . GLY A 1 107 ? -7.300 -2.904 -3.095 1.00 89.25 107 GLY A C 1
ATOM 814 O O . GLY A 1 107 ? -8.224 -2.092 -3.017 1.00 89.25 107 GLY A O 1
ATOM 815 N N . LEU A 1 108 ? -7.305 -4.097 -2.522 1.00 86.88 108 LEU A N 1
ATOM 816 C CA . LEU A 1 108 ? -8.302 -4.588 -1.591 1.00 86.88 108 LEU A CA 1
ATOM 817 C C . LEU A 1 108 ? -7.595 -4.972 -0.295 1.00 86.88 108 LEU A C 1
ATOM 819 O O . LEU A 1 108 ? -6.483 -5.499 -0.313 1.00 86.88 108 LEU A O 1
ATOM 823 N N . GLY A 1 109 ? -8.240 -4.702 0.826 1.00 86.75 109 GLY A N 1
ATOM 824 C CA . GLY A 1 109 ? -7.797 -5.064 2.158 1.00 86.75 109 GLY A CA 1
ATOM 825 C C . GLY A 1 109 ? -8.863 -5.869 2.886 1.00 86.75 109 GLY A C 1
ATOM 826 O O . GLY A 1 109 ? -10.055 -5.748 2.604 1.00 86.75 109 GLY A O 1
ATOM 827 N N . TYR A 1 110 ? -8.422 -6.683 3.835 1.00 84.62 110 TYR A N 1
ATOM 828 C CA . TYR A 1 110 ? -9.280 -7.341 4.807 1.00 84.62 110 TYR A CA 1
ATOM 829 C C . TYR A 1 110 ? -8.697 -7.169 6.208 1.00 84.62 110 TYR A C 1
ATOM 831 O O . TYR A 1 110 ? -7.560 -7.565 6.480 1.00 84.62 110 TYR A O 1
ATOM 839 N N . VAL A 1 111 ? -9.474 -6.558 7.093 1.00 84.12 111 VAL A N 1
ATOM 840 C CA . VAL A 1 111 ? -9.131 -6.309 8.492 1.00 84.12 111 VAL A CA 1
ATOM 841 C C . VAL A 1 111 ? -9.428 -7.575 9.293 1.00 84.12 111 VAL A C 1
ATOM 843 O O . VAL A 1 111 ? -10.580 -7.879 9.594 1.00 84.12 111 VAL A O 1
ATOM 846 N N . PHE A 1 112 ? -8.378 -8.335 9.613 1.00 72.75 112 PHE A N 1
ATOM 847 C CA . PHE A 1 112 ? -8.484 -9.599 10.350 1.00 72.75 112 PHE A CA 1
ATOM 848 C C . PHE A 1 112 ? -8.636 -9.366 11.859 1.00 72.75 112 PHE A C 1
ATOM 850 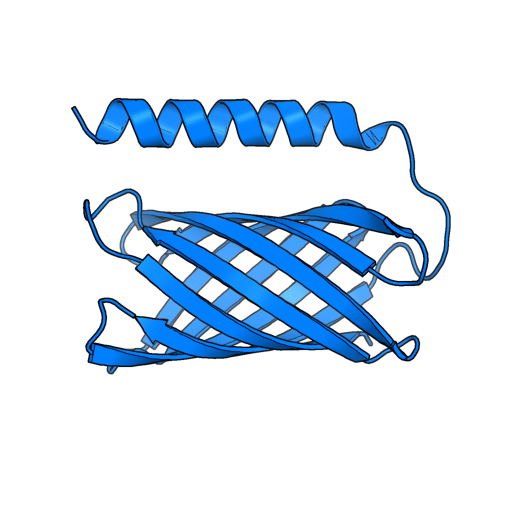O O . PHE A 1 112 ? -9.407 -10.052 12.527 1.00 72.75 112 PHE A O 1
ATOM 857 N N . THR A 1 113 ? -7.926 -8.374 12.402 1.00 79.56 113 THR A N 1
ATOM 858 C CA . THR A 1 113 ? -8.069 -7.899 13.788 1.00 79.56 113 THR A CA 1
ATOM 859 C C . THR A 1 113 ? -8.116 -6.369 13.805 1.00 79.56 113 THR A C 1
ATOM 861 O O . THR A 1 113 ? -7.753 -5.752 12.804 1.00 79.56 113 THR A O 1
ATOM 864 N N . PRO A 1 114 ? -8.477 -5.714 14.927 1.00 78.81 114 PRO A N 1
ATOM 865 C CA . PRO A 1 114 ? -8.483 -4.249 15.008 1.00 78.81 114 PRO A CA 1
ATOM 866 C C . PRO A 1 114 ? -7.143 -3.579 14.658 1.00 78.81 114 PRO A C 1
ATOM 868 O O . PRO A 1 114 ? -7.117 -2.390 14.349 1.00 78.81 114 PRO A O 1
ATOM 871 N N . ASN A 1 115 ? -6.040 -4.330 14.709 1.00 80.44 115 ASN A N 1
ATOM 872 C CA . ASN A 1 115 ? -4.692 -3.829 14.473 1.00 80.44 115 ASN A CA 1
ATOM 873 C C . ASN A 1 115 ? -4.018 -4.456 13.251 1.00 80.44 115 ASN A C 1
ATOM 875 O O . ASN A 1 115 ? -2.985 -3.945 12.841 1.00 80.44 115 ASN A O 1
ATOM 879 N N . ILE A 1 116 ? -4.542 -5.550 12.691 1.00 77.19 116 ILE A N 1
ATOM 880 C CA . ILE A 1 116 ? -3.899 -6.287 11.598 1.00 77.19 116 ILE A CA 1
ATOM 881 C C . ILE A 1 116 ? -4.855 -6.396 10.419 1.00 77.19 116 ILE A C 1
ATOM 883 O O . ILE A 1 116 ? -5.956 -6.938 10.547 1.00 77.19 116 ILE A O 1
ATOM 887 N N . SER A 1 117 ? -4.394 -5.963 9.250 1.00 83.88 117 SER A N 1
ATOM 888 C CA . SER A 1 117 ? -5.060 -6.230 7.979 1.00 83.88 117 SER A CA 1
ATOM 889 C C . SER A 1 117 ? -4.115 -6.876 6.973 1.00 83.88 117 SER A C 1
ATOM 891 O O . SER A 1 117 ? -2.896 -6.720 7.035 1.00 83.88 117 SER A O 1
ATOM 893 N N . VAL A 1 118 ? -4.693 -7.641 6.054 1.00 84.94 118 VAL A N 1
ATOM 894 C CA . VAL A 1 118 ? -4.005 -8.168 4.872 1.00 84.94 118 VAL A CA 1
ATOM 895 C C . VAL A 1 118 ? -4.454 -7.378 3.656 1.00 84.94 118 VAL A C 1
ATOM 897 O O . VAL A 1 118 ? -5.624 -7.007 3.561 1.00 84.94 118 VAL A O 1
ATOM 900 N N . THR A 1 119 ? -3.547 -7.117 2.725 1.00 87.38 119 THR A N 1
ATOM 901 C CA . THR A 1 119 ? -3.827 -6.337 1.519 1.00 87.38 119 THR A CA 1
ATOM 902 C C . THR A 1 119 ? -3.374 -7.073 0.267 1.00 87.38 119 THR A C 1
ATOM 904 O O . THR A 1 119 ? -2.428 -7.857 0.276 1.00 87.38 119 THR A O 1
ATOM 907 N N . ALA A 1 120 ? -4.066 -6.821 -0.834 1.00 87.25 120 ALA A N 1
ATOM 908 C CA . ALA A 1 120 ? -3.666 -7.197 -2.177 1.00 87.25 120 ALA A CA 1
ATOM 909 C C . ALA A 1 120 ? -3.760 -5.951 -3.052 1.00 87.25 120 ALA A C 1
ATOM 911 O O . ALA A 1 120 ? -4.796 -5.287 -3.068 1.00 87.25 120 ALA A O 1
ATOM 912 N N . GLN A 1 121 ? -2.698 -5.613 -3.775 1.00 85.69 121 GLN A N 1
ATOM 913 C CA . GLN A 1 121 ? -2.644 -4.386 -4.566 1.00 85.69 121 GLN A CA 1
ATOM 914 C C . GLN A 1 121 ? -1.960 -4.586 -5.914 1.00 85.69 121 GLN A C 1
ATOM 916 O O . GLN A 1 121 ? -0.987 -5.329 -6.043 1.00 85.69 121 GLN A O 1
ATOM 921 N N . GLY A 1 122 ? -2.452 -3.855 -6.907 1.00 83.62 122 GLY A N 1
ATOM 922 C CA . GLY A 1 122 ? -1.780 -3.609 -8.174 1.00 83.62 122 GLY A CA 1
ATOM 923 C C . GLY A 1 122 ? -1.282 -2.167 -8.229 1.00 83.62 122 GLY A C 1
ATOM 924 O O . GLY A 1 122 ? -2.024 -1.239 -7.912 1.00 83.62 122 GLY A O 1
ATOM 925 N N . ILE A 1 123 ? -0.036 -1.967 -8.646 1.00 81.81 123 ILE A N 1
ATOM 926 C CA . ILE A 1 123 ? 0.588 -0.658 -8.859 1.00 81.81 123 ILE A CA 1
ATOM 927 C C . ILE A 1 123 ? 0.952 -0.530 -10.337 1.00 81.81 123 ILE A C 1
ATOM 929 O O . ILE A 1 123 ? 1.562 -1.426 -10.913 1.00 81.81 123 ILE A O 1
ATOM 933 N N . LEU A 1 124 ? 0.612 0.609 -10.930 1.00 77.56 124 LEU A N 1
ATOM 934 C CA . LEU A 1 124 ? 0.959 1.027 -12.282 1.00 77.56 124 LEU A CA 1
ATOM 935 C C . LEU A 1 124 ? 1.899 2.234 -12.215 1.00 77.56 124 LEU A C 1
ATOM 937 O O . LEU A 1 124 ? 1.586 3.250 -11.587 1.00 77.56 124 LEU A O 1
ATOM 941 N N . ILE A 1 125 ? 3.039 2.150 -12.897 1.00 74.06 125 ILE A N 1
ATOM 942 C CA . ILE A 1 125 ? 4.028 3.234 -12.945 1.00 74.06 125 ILE A CA 1
ATOM 943 C C . ILE A 1 125 ? 3.789 4.045 -14.223 1.00 74.06 125 ILE A C 1
ATOM 945 O O . ILE A 1 125 ? 4.025 3.571 -15.330 1.00 74.06 125 ILE A O 1
ATOM 949 N N . ALA A 1 126 ? 3.311 5.286 -14.092 1.00 67.62 126 ALA A N 1
ATOM 950 C CA . ALA A 1 126 ? 2.795 6.058 -15.227 1.00 67.62 126 ALA A CA 1
ATOM 951 C C . ALA A 1 126 ? 3.880 6.517 -16.218 1.00 67.62 126 ALA A C 1
ATOM 953 O O . ALA A 1 126 ? 3.587 6.748 -17.393 1.00 67.62 126 ALA A O 1
ATOM 954 N N . HIS A 1 127 ? 5.123 6.682 -15.757 1.00 62.53 127 HIS A N 1
ATOM 955 C CA . HIS A 1 127 ? 6.219 7.163 -16.603 1.00 62.53 127 HIS A CA 1
ATOM 956 C C . HIS A 1 127 ? 6.774 6.085 -17.543 1.00 62.53 127 HIS A C 1
ATOM 958 O O . HIS A 1 127 ? 7.289 6.414 -18.609 1.00 62.53 127 HIS A O 1
ATOM 964 N N . ASP A 1 128 ? 6.653 4.812 -17.170 1.00 62.62 128 ASP A N 1
ATOM 965 C CA . ASP A 1 128 ? 7.258 3.696 -17.891 1.00 62.62 128 ASP A CA 1
ATOM 966 C C . ASP A 1 128 ? 6.134 2.767 -18.362 1.00 62.62 128 ASP A C 1
ATOM 968 O O . ASP A 1 128 ? 5.634 1.923 -17.616 1.00 62.62 128 ASP A O 1
ATOM 972 N N . SER A 1 129 ? 5.640 3.012 -19.580 1.00 58.41 129 SER A N 1
ATOM 973 C CA . SER A 1 129 ? 4.473 2.310 -20.120 1.00 58.41 129 SER A CA 1
ATOM 974 C C . SER A 1 129 ? 4.716 0.804 -20.128 1.00 58.41 129 SER A C 1
ATOM 976 O O . SER A 1 129 ? 5.585 0.331 -20.853 1.00 58.41 129 SER A O 1
ATOM 978 N N . GLY A 1 130 ? 3.923 0.073 -19.347 1.00 63.50 130 GLY A N 1
ATOM 979 C CA . GLY A 1 130 ? 4.014 -1.381 -19.231 1.00 63.50 130 GLY A CA 1
ATOM 980 C C . GLY A 1 130 ? 4.636 -1.873 -17.929 1.00 63.50 130 GLY A C 1
ATOM 981 O O . GLY A 1 130 ? 4.587 -3.077 -17.697 1.00 63.50 130 GLY A O 1
ATOM 982 N N . LYS A 1 131 ? 5.152 -0.983 -17.064 1.00 75.56 131 LYS A N 1
ATOM 983 C CA . LYS A 1 131 ? 5.637 -1.401 -15.748 1.00 75.56 131 LYS A CA 1
ATOM 984 C C . LYS A 1 131 ? 4.532 -1.461 -14.711 1.00 75.56 131 LYS A C 1
ATOM 986 O O . LYS A 1 131 ? 3.820 -0.475 -14.478 1.00 75.56 131 LYS A O 1
ATOM 991 N N . TYR A 1 132 ? 4.421 -2.609 -14.063 1.00 78.94 132 TYR A N 1
ATOM 992 C CA . TYR A 1 132 ? 3.423 -2.849 -13.036 1.00 78.94 132 TYR A CA 1
ATOM 993 C C . TYR A 1 132 ? 3.967 -3.776 -11.951 1.00 78.94 132 TYR A C 1
ATOM 995 O O . TYR A 1 132 ? 4.878 -4.573 -12.175 1.00 78.94 132 TYR A O 1
ATOM 1003 N N . ALA A 1 133 ? 3.394 -3.666 -10.760 1.00 82.56 133 ALA A N 1
ATOM 1004 C CA . ALA A 1 133 ? 3.664 -4.575 -9.661 1.00 82.56 133 ALA A CA 1
ATOM 1005 C C . ALA A 1 133 ? 2.347 -5.094 -9.096 1.00 82.56 133 ALA A C 1
ATOM 1007 O O . ALA A 1 133 ? 1.404 -4.327 -8.919 1.00 82.56 133 ALA A O 1
ATOM 1008 N N . ALA A 1 134 ? 2.293 -6.386 -8.803 1.00 85.38 134 ALA A N 1
ATOM 1009 C CA . ALA A 1 134 ? 1.219 -6.989 -8.029 1.00 85.38 134 ALA A CA 1
ATOM 1010 C C . ALA A 1 134 ? 1.813 -7.466 -6.707 1.00 85.38 134 ALA A C 1
ATOM 1012 O O . ALA A 1 134 ? 2.766 -8.247 -6.718 1.00 85.38 134 ALA A O 1
ATOM 1013 N N . THR A 1 135 ? 1.291 -6.984 -5.582 1.00 85.44 135 THR A N 1
ATOM 1014 C CA . THR A 1 135 ? 1.817 -7.313 -4.255 1.00 85.44 135 THR A CA 1
ATOM 1015 C C . THR A 1 135 ? 0.718 -7.744 -3.297 1.00 85.44 135 THR A C 1
ATOM 1017 O O . THR A 1 135 ? -0.428 -7.304 -3.392 1.00 85.44 135 THR A O 1
ATOM 1020 N N . LEU A 1 136 ? 1.097 -8.601 -2.358 1.00 85.56 136 LEU A N 1
ATOM 1021 C CA . LEU A 1 136 ? 0.333 -8.949 -1.172 1.00 85.56 136 LEU A CA 1
ATOM 1022 C C . LEU A 1 136 ? 1.038 -8.347 0.036 1.00 85.56 136 LEU A C 1
ATOM 1024 O O . LEU A 1 136 ? 2.269 -8.371 0.103 1.00 85.56 136 LEU A O 1
ATOM 1028 N N . GLY A 1 137 ? 0.275 -7.819 0.979 1.00 87.56 137 GLY A N 1
ATOM 1029 C CA . GLY A 1 137 ? 0.819 -7.116 2.122 1.00 87.56 137 GLY A CA 1
ATOM 1030 C C . GLY A 1 137 ? 0.139 -7.445 3.435 1.00 87.56 137 GLY A C 1
ATOM 1031 O O . GLY A 1 137 ? -0.953 -8.013 3.491 1.00 87.56 137 GLY A O 1
ATOM 1032 N N . LEU A 1 138 ? 0.837 -7.079 4.501 1.00 83.06 138 LEU A N 1
ATOM 1033 C CA . LEU A 1 138 ? 0.358 -7.095 5.871 1.00 83.06 138 LEU A CA 1
ATOM 1034 C C . LEU A 1 138 ? 0.519 -5.688 6.441 1.00 83.06 138 LEU A C 1
ATOM 1036 O O . LEU A 1 138 ? 1.611 -5.118 6.383 1.00 83.06 138 LEU A O 1
ATOM 1040 N N . THR A 1 139 ? -0.546 -5.158 7.025 1.00 85.75 139 THR A N 1
ATOM 1041 C CA . THR A 1 139 ? -0.562 -3.845 7.665 1.00 85.75 139 THR A CA 1
ATOM 1042 C C . THR A 1 139 ? -0.798 -4.005 9.159 1.00 85.75 139 THR A C 1
ATOM 1044 O O . THR A 1 139 ? -1.701 -4.727 9.579 1.00 85.75 139 THR A O 1
ATOM 1047 N N . TYR A 1 140 ? -0.005 -3.294 9.957 1.00 81.62 140 TYR A N 1
ATOM 1048 C CA . TYR A 1 140 ? -0.186 -3.147 11.395 1.00 81.62 140 TYR A CA 1
A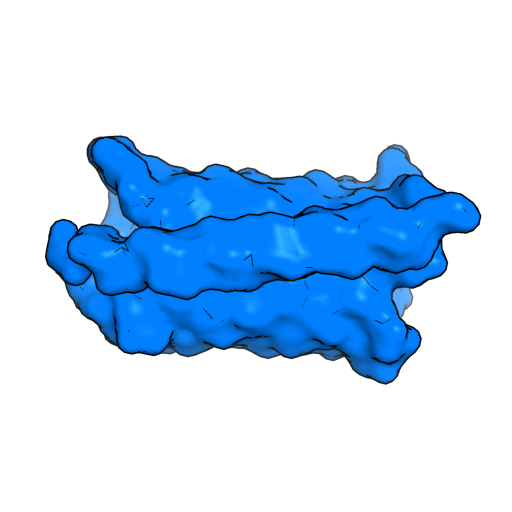TOM 1049 C C . TYR A 1 140 ? -0.543 -1.699 11.745 1.00 81.62 140 TYR A C 1
ATOM 1051 O O . TYR A 1 140 ? 0.169 -0.776 11.346 1.00 81.62 140 TYR A O 1
ATOM 1059 N N . ILE A 1 141 ? -1.625 -1.500 12.496 1.00 83.38 141 ILE A N 1
ATOM 1060 C CA . ILE A 1 141 ? -2.103 -0.196 12.975 1.00 83.38 141 ILE A CA 1
ATOM 1061 C C . ILE A 1 141 ? -1.751 -0.048 14.461 1.00 83.38 141 ILE A C 1
ATOM 1063 O O . ILE A 1 141 ? -2.055 -0.937 15.265 1.00 83.38 141 ILE A O 1
ATOM 1067 N N . PHE A 1 142 ? -1.132 1.081 14.817 1.00 80.00 142 PHE A N 1
ATOM 1068 C CA . PHE A 1 142 ? -0.730 1.412 16.189 1.00 80.00 142 PHE A CA 1
ATOM 1069 C C . PHE A 1 142 ? -1.902 1.985 17.023 1.00 80.00 142 PHE A C 1
ATOM 1071 O O . PHE A 1 142 ? -2.800 2.686 16.494 1.00 80.00 142 PHE A O 1
#

Secondary structure (DSSP, 8-state):
-HHHHHHHHHHHHHHHHHHHTT----S--SEEEEEEEEEEETTTEEEEEEEEEEEEETTEEEEEEEEEESEEEEEEEEEEEEE-GGGEEEEEEEEEETTTEEEEEEEEEEEEETTEEEEEEEEEETTSTT-EEEEEEEEEE-